Protein AF-A0A1W9LJQ9-F1 (afdb_monomer_lite)

Foldseek 3Di:
DDDPPPPPPPVVVVVVVCVVCVVVVVVVVVVVVVVPDDDDDDDDDDDDDDDPDDPDPDPPCPVVCVVVVVVVVVVVVCVCVDVVVVVVVCVVVVLVPDCVNVVVPDPPPPPDD

Sequence (113 aa):
MELIKEQEIDIRKYYRILKKRKWIIIALFFLVQTFSATPLYQAAAQIVIEKENPNVMSIQEVLAVDSTGTDYYQTQYQIITSRTVARKVIAKLNLQNSPEFCAALGPREDNFV

pLDDT: mean 70.85, std 13.35, range [41.53, 89.94]

Secondary structure (DSSP, 8-state):
----------HHHHHHHHHHSHHHHHHHHHHHHHHHSPP-----------------S-TTSTTTHHHHHHHHHHHHHHHHHSHHHHHHHHHHHTGGG-HHHHTTS--------

Radius of gyration: 32.51 Å; chains: 1; bounding box: 49×47×104 Å

Structure (mmCIF, N/CA/C/O backbone):
data_AF-A0A1W9LJQ9-F1
#
_entry.id   AF-A0A1W9LJQ9-F1
#
loop_
_atom_site.group_PDB
_atom_site.id
_atom_site.type_symbol
_atom_site.label_atom_id
_atom_site.label_alt_id
_atom_site.label_comp_id
_atom_site.label_asym_id
_atom_site.label_entity_id
_atom_site.label_seq_id
_atom_site.pdbx_PDB_ins_code
_atom_site.Cartn_x
_atom_site.Cartn_y
_atom_site.Cartn_z
_atom_site.occupancy
_atom_site.B_iso_or_equiv
_atom_site.auth_seq_id
_atom_site.auth_comp_id
_atom_site.auth_asym_id
_atom_site.auth_atom_id
_atom_site.pdbx_PDB_model_num
ATOM 1 N N . MET A 1 1 ? 15.113 -19.843 -64.023 1.00 41.53 1 MET A N 1
ATOM 2 C CA . MET A 1 1 ? 15.737 -19.867 -62.684 1.00 41.53 1 MET A CA 1
ATOM 3 C C . MET A 1 1 ? 15.995 -18.427 -62.293 1.00 41.53 1 MET A C 1
ATOM 5 O O . MET A 1 1 ? 16.978 -17.851 -62.738 1.00 41.53 1 MET A O 1
ATOM 9 N N . GLU A 1 2 ? 15.049 -17.810 -61.588 1.00 45.16 2 GLU A N 1
ATOM 10 C CA . GLU A 1 2 ? 15.244 -16.461 -61.057 1.00 45.16 2 GLU A CA 1
ATOM 11 C C . GLU A 1 2 ? 16.143 -16.557 -59.829 1.00 45.16 2 GLU A C 1
ATOM 13 O O . GLU A 1 2 ? 15.844 -17.262 -58.866 1.00 45.16 2 GLU A O 1
ATOM 18 N N . LEU A 1 3 ? 17.299 -15.911 -59.929 1.00 50.59 3 LEU A N 1
ATOM 19 C CA . LEU A 1 3 ? 18.310 -15.870 -58.890 1.00 50.59 3 LEU A CA 1
ATOM 20 C C . LEU A 1 3 ? 17.752 -15.068 -57.716 1.00 50.59 3 LEU A C 1
ATOM 22 O O . LEU A 1 3 ? 17.433 -13.886 -57.854 1.00 50.59 3 LEU A O 1
ATOM 26 N N . ILE A 1 4 ? 17.643 -15.729 -56.567 1.00 58.34 4 ILE A N 1
ATOM 27 C CA . ILE A 1 4 ? 17.396 -15.099 -55.275 1.00 58.34 4 ILE A CA 1
ATOM 28 C C . ILE A 1 4 ? 18.517 -14.073 -55.096 1.00 58.34 4 ILE A C 1
ATOM 30 O O . ILE A 1 4 ? 19.660 -14.437 -54.830 1.00 58.34 4 ILE A O 1
ATOM 34 N N . LYS A 1 5 ? 18.215 -12.789 -55.324 1.00 51.66 5 LYS A N 1
ATOM 35 C CA . LYS A 1 5 ? 19.104 -11.692 -54.941 1.00 51.66 5 LYS A CA 1
ATOM 36 C C . LYS A 1 5 ? 19.290 -11.825 -53.442 1.00 51.66 5 LYS A C 1
ATOM 38 O O . LYS A 1 5 ? 18.359 -11.537 -52.690 1.00 51.66 5 LYS A O 1
ATOM 43 N N . GLU A 1 6 ? 20.466 -12.274 -53.027 1.00 58.59 6 GLU A N 1
ATOM 44 C CA . GLU A 1 6 ? 20.894 -12.149 -51.646 1.00 58.59 6 GLU A CA 1
ATOM 45 C C . GLU A 1 6 ? 20.766 -10.667 -51.293 1.00 58.59 6 GLU A C 1
ATOM 47 O O . GLU A 1 6 ? 21.487 -9.809 -51.805 1.00 58.59 6 GLU A O 1
ATOM 52 N N . GLN A 1 7 ? 19.742 -10.337 -50.504 1.00 60.91 7 GLN A N 1
ATOM 53 C CA . GLN A 1 7 ? 19.678 -9.050 -49.843 1.00 60.91 7 GLN A CA 1
ATOM 54 C C . GLN A 1 7 ? 20.863 -9.042 -48.890 1.00 60.91 7 GLN A C 1
ATOM 56 O O . GLN A 1 7 ? 20.764 -9.560 -47.780 1.00 60.91 7 GLN A O 1
ATOM 61 N N . GLU A 1 8 ? 21.994 -8.497 -49.333 1.00 59.56 8 GLU A N 1
ATOM 62 C CA . GLU A 1 8 ? 23.080 -8.145 -48.434 1.00 59.56 8 GLU A CA 1
ATOM 63 C C . GLU A 1 8 ? 22.480 -7.227 -47.367 1.00 59.56 8 GLU A C 1
ATOM 65 O O . GLU A 1 8 ? 22.116 -6.074 -47.622 1.00 59.56 8 GLU A O 1
ATOM 70 N N . ILE A 1 9 ? 22.272 -7.787 -46.176 1.00 62.69 9 ILE A N 1
ATOM 71 C CA . ILE A 1 9 ? 21.738 -7.070 -45.028 1.00 62.69 9 ILE A CA 1
ATOM 72 C C . ILE A 1 9 ? 22.817 -6.065 -44.632 1.00 62.69 9 ILE A C 1
ATOM 74 O O . ILE A 1 9 ? 23.739 -6.370 -43.878 1.00 62.69 9 ILE A O 1
ATOM 78 N N . ASP A 1 10 ? 22.720 -4.857 -45.181 1.00 70.25 10 ASP A N 1
ATOM 79 C CA . ASP A 1 10 ? 23.676 -3.779 -44.959 1.00 70.25 10 ASP A CA 1
ATOM 80 C C . ASP A 1 10 ? 23.490 -3.203 -43.543 1.00 70.25 10 ASP A C 1
ATOM 82 O O . ASP A 1 10 ? 22.897 -2.142 -43.317 1.00 70.25 10 ASP A O 1
ATOM 86 N N . ILE A 1 11 ? 23.983 -3.948 -42.549 1.00 74.06 11 ILE A N 1
ATOM 87 C CA . ILE A 1 11 ? 23.997 -3.636 -41.110 1.00 74.06 11 ILE A CA 1
ATOM 88 C C . ILE A 1 11 ? 24.491 -2.214 -40.817 1.00 74.06 11 ILE A C 1
ATOM 90 O O . ILE A 1 11 ? 24.054 -1.574 -39.856 1.00 74.06 11 ILE A O 1
ATOM 94 N N . ARG A 1 12 ? 25.352 -1.664 -41.680 1.00 74.44 12 ARG A N 1
ATOM 95 C CA . ARG A 1 12 ? 25.885 -0.303 -41.567 1.00 74.44 12 ARG A CA 1
ATOM 96 C C . ARG A 1 12 ? 24.819 0.754 -41.846 1.00 74.44 12 ARG A C 1
ATOM 98 O O . ARG A 1 12 ? 24.777 1.792 -41.177 1.00 74.44 12 ARG A O 1
ATOM 105 N N . LYS A 1 13 ? 23.932 0.482 -42.803 1.00 71.31 13 LYS A N 1
ATOM 106 C CA . LYS A 1 13 ? 22.798 1.338 -43.168 1.00 71.31 13 LYS A CA 1
ATOM 107 C C . LYS A 1 13 ? 21.756 1.356 -42.050 1.00 71.31 13 LYS A 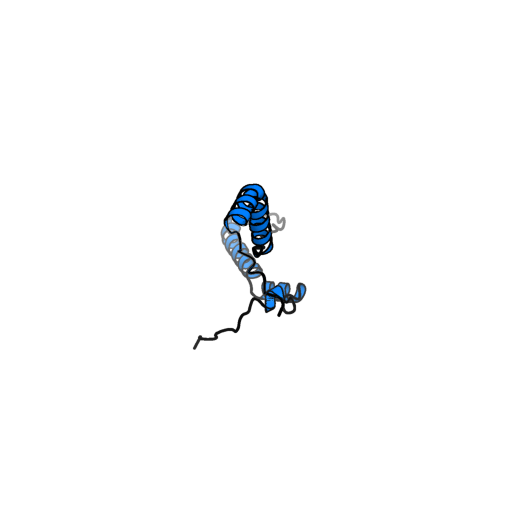C 1
ATOM 109 O O . LYS A 1 13 ? 21.329 2.436 -41.634 1.00 71.31 13 LYS A O 1
ATOM 114 N N . TYR A 1 14 ? 21.455 0.192 -41.473 1.00 73.00 14 TYR A N 1
ATOM 115 C CA . TYR A 1 14 ? 20.585 0.072 -40.299 1.00 73.00 14 TYR A CA 1
ATOM 116 C C . TYR A 1 14 ? 21.169 0.771 -39.065 1.00 73.00 14 TYR A C 1
ATOM 118 O O . TYR A 1 14 ? 20.458 1.529 -38.406 1.00 73.00 14 TYR A O 1
ATOM 126 N N . TYR A 1 15 ? 22.473 0.638 -38.798 1.00 77.25 15 TYR A N 1
ATOM 127 C CA . TYR A 1 15 ? 23.136 1.328 -37.685 1.00 77.25 15 TYR A CA 1
ATOM 128 C C . TYR A 1 15 ? 23.056 2.860 -37.799 1.00 77.25 15 TYR A C 1
ATOM 130 O O . TYR A 1 15 ? 22.840 3.560 -36.806 1.00 77.25 15 TYR A O 1
ATOM 138 N N . ARG A 1 16 ? 23.170 3.407 -39.017 1.00 75.50 16 ARG A N 1
ATOM 139 C CA . ARG A 1 16 ? 23.043 4.854 -39.266 1.00 75.50 16 ARG A CA 1
ATOM 140 C C . ARG A 1 16 ? 21.622 5.359 -38.997 1.00 75.50 16 ARG A C 1
ATOM 142 O O . ARG A 1 16 ? 21.460 6.423 -38.398 1.00 75.50 16 ARG A O 1
ATOM 149 N N . ILE A 1 17 ? 20.609 4.585 -39.391 1.00 73.88 17 ILE A N 1
ATOM 150 C CA . ILE A 1 17 ? 19.191 4.874 -39.122 1.00 73.88 17 ILE A CA 1
ATOM 151 C C . ILE A 1 17 ? 18.912 4.805 -37.616 1.00 73.88 17 ILE A C 1
ATOM 153 O O . ILE A 1 17 ? 18.309 5.728 -37.062 1.00 73.88 17 ILE A O 1
ATOM 157 N N . LEU A 1 18 ? 19.429 3.772 -36.944 1.00 74.88 18 LEU A N 1
ATOM 158 C CA . LEU A 1 18 ? 19.307 3.592 -35.500 1.00 74.88 18 LEU A CA 1
ATOM 159 C C . LEU A 1 18 ? 19.930 4.774 -34.750 1.00 74.88 18 LEU A C 1
ATOM 161 O O . LEU A 1 18 ? 19.298 5.335 -33.862 1.00 74.88 18 LEU A O 1
ATOM 165 N N . LYS A 1 19 ? 21.128 5.225 -35.162 1.00 77.31 19 LYS A N 1
ATOM 166 C CA . LYS A 1 19 ? 21.828 6.369 -34.553 1.00 77.31 19 LYS A CA 1
ATOM 167 C C . LYS A 1 19 ? 21.066 7.688 -34.716 1.00 77.31 19 LYS A C 1
ATOM 169 O O . LYS A 1 19 ? 21.084 8.505 -33.800 1.00 77.31 19 LYS A O 1
ATOM 174 N N . LYS A 1 20 ? 20.372 7.877 -35.842 1.00 77.75 20 LYS A N 1
ATOM 175 C CA . LYS A 1 20 ? 19.565 9.076 -36.120 1.00 77.75 20 LYS A CA 1
ATOM 176 C C . LYS A 1 20 ? 18.241 9.094 -35.340 1.00 77.75 20 LYS A C 1
ATOM 178 O O . LYS A 1 20 ? 17.738 10.169 -35.039 1.00 77.75 20 LYS A O 1
ATOM 183 N N . ARG A 1 21 ? 17.688 7.920 -34.997 1.00 81.75 21 ARG A N 1
ATOM 184 C CA . ARG A 1 21 ? 16.398 7.753 -34.293 1.00 81.75 21 ARG A CA 1
ATOM 185 C C . ARG A 1 21 ? 16.522 7.226 -32.854 1.00 81.75 21 ARG A C 1
ATOM 187 O O . ARG A 1 21 ? 15.523 6.795 -32.288 1.00 81.75 21 ARG A O 1
ATOM 194 N N . LYS A 1 22 ? 17.710 7.297 -32.235 1.00 81.56 22 LYS A N 1
ATOM 195 C CA . LYS A 1 22 ? 17.953 6.820 -30.855 1.00 81.56 22 LYS A CA 1
ATOM 196 C C . LYS A 1 22 ? 16.928 7.350 -29.853 1.00 81.56 22 LYS A C 1
ATOM 198 O O . LYS A 1 22 ? 16.419 6.577 -29.056 1.00 81.56 22 LYS A O 1
ATOM 203 N N . TRP A 1 23 ? 16.575 8.630 -29.952 1.00 84.81 23 TRP A N 1
ATOM 204 C CA . TRP A 1 23 ? 15.576 9.258 -29.085 1.00 84.81 23 TRP A CA 1
ATOM 205 C C . TRP A 1 23 ? 14.178 8.641 -29.218 1.00 84.81 23 TRP A C 1
ATOM 207 O O . TRP A 1 23 ? 13.501 8.471 -28.214 1.00 84.81 23 TRP A O 1
ATOM 217 N N . ILE A 1 24 ? 13.774 8.235 -30.427 1.00 85.12 24 ILE A N 1
ATOM 218 C CA . ILE A 1 24 ? 12.476 7.581 -30.667 1.00 85.12 24 ILE A CA 1
ATOM 219 C C . ILE A 1 24 ? 12.469 6.173 -30.064 1.00 85.12 24 ILE A C 1
ATOM 221 O O . ILE A 1 24 ? 11.488 5.773 -29.451 1.00 85.12 24 ILE A O 1
ATOM 225 N N . ILE A 1 25 ? 13.569 5.430 -30.205 1.00 85.12 25 ILE A N 1
ATOM 226 C CA . ILE A 1 25 ? 13.696 4.067 -29.663 1.00 85.12 25 ILE A CA 1
ATOM 227 C C . ILE A 1 25 ? 13.691 4.099 -28.133 1.00 85.12 25 ILE A C 1
ATOM 229 O O . ILE A 1 25 ? 13.023 3.286 -27.504 1.00 85.12 25 ILE A O 1
ATOM 233 N N . ILE A 1 26 ? 14.395 5.066 -27.542 1.00 85.88 26 ILE A N 1
ATOM 234 C CA . ILE A 1 26 ? 14.411 5.287 -26.094 1.00 85.88 26 ILE A CA 1
ATOM 235 C C . ILE A 1 26 ? 13.010 5.665 -25.597 1.00 85.88 26 ILE A C 1
ATOM 237 O O . ILE A 1 26 ? 12.525 5.065 -24.644 1.00 85.88 26 ILE A O 1
ATOM 241 N N . ALA A 1 27 ? 12.331 6.603 -26.267 1.00 86.62 27 ALA A N 1
ATOM 242 C CA . ALA A 1 27 ? 10.971 7.000 -25.909 1.00 86.62 27 ALA A CA 1
ATOM 243 C C . ALA A 1 27 ? 9.985 5.825 -25.986 1.00 86.62 27 ALA A C 1
ATOM 245 O O . ALA A 1 27 ? 9.199 5.626 -25.064 1.00 86.62 27 ALA A O 1
ATOM 246 N N . LEU A 1 28 ? 10.063 5.011 -27.044 1.00 86.62 28 LEU A N 1
ATOM 247 C CA . LEU A 1 28 ? 9.240 3.811 -27.195 1.00 86.62 28 LEU A CA 1
ATOM 248 C C . LEU A 1 28 ? 9.518 2.795 -26.078 1.00 86.62 28 LEU A C 1
ATOM 250 O O . LEU A 1 28 ? 8.584 2.233 -25.517 1.00 86.62 28 LEU A O 1
ATOM 254 N N . PHE A 1 29 ? 10.789 2.577 -25.737 1.00 86.50 29 PHE A N 1
ATOM 255 C CA . PHE A 1 29 ? 11.177 1.654 -24.673 1.00 86.50 29 PHE A CA 1
ATOM 256 C C . PHE A 1 29 ? 10.599 2.077 -23.317 1.00 86.50 29 PHE A C 1
ATOM 258 O O . PHE A 1 29 ? 9.987 1.262 -22.633 1.00 86.50 29 PHE A O 1
ATOM 265 N N . PHE A 1 30 ? 10.724 3.358 -22.957 1.00 84.81 30 PHE A N 1
ATOM 266 C CA . PHE A 1 30 ? 10.133 3.881 -21.724 1.00 84.81 30 PHE A CA 1
ATOM 267 C C . PHE A 1 30 ? 8.604 3.840 -21.739 1.00 84.81 30 PHE A C 1
ATOM 269 O O . PHE A 1 30 ? 8.002 3.540 -20.714 1.00 84.81 30 PHE A O 1
ATOM 276 N N . LEU A 1 31 ? 7.975 4.087 -22.891 1.00 84.81 31 LEU A N 1
ATOM 277 C CA . LEU A 1 31 ? 6.525 3.992 -23.033 1.00 84.81 31 LEU A CA 1
ATOM 278 C C . LEU A 1 31 ? 6.042 2.572 -22.707 1.00 84.81 31 LEU A C 1
ATOM 280 O O . LEU A 1 31 ? 5.177 2.400 -21.856 1.00 84.81 31 LEU A O 1
ATOM 284 N N . VAL A 1 32 ? 6.651 1.555 -23.324 1.00 82.62 32 VAL A N 1
ATOM 285 C CA . VAL A 1 32 ? 6.306 0.144 -23.083 1.00 82.62 32 VAL A CA 1
ATOM 286 C C . VAL A 1 32 ? 6.562 -0.254 -21.628 1.00 82.62 32 VAL A C 1
ATOM 288 O O . VAL A 1 32 ? 5.730 -0.933 -21.033 1.00 82.62 32 VAL A O 1
ATOM 291 N N . GLN A 1 33 ? 7.665 0.204 -21.031 1.00 81.56 33 GLN A N 1
ATOM 292 C CA . GLN A 1 33 ? 7.970 -0.059 -19.620 1.00 81.56 33 GLN A CA 1
ATOM 293 C C . GLN A 1 33 ? 6.924 0.539 -18.675 1.00 81.56 33 GLN A C 1
ATOM 295 O O . GLN A 1 33 ? 6.440 -0.151 -17.783 1.00 81.56 33 GLN A O 1
ATOM 300 N N . THR A 1 34 ? 6.519 1.791 -18.902 1.00 77.25 34 THR A N 1
ATOM 301 C CA . THR A 1 34 ? 5.465 2.449 -18.117 1.00 77.25 34 THR A CA 1
ATOM 302 C C . THR A 1 34 ? 4.136 1.703 -18.208 1.00 77.25 34 THR A C 1
ATOM 304 O O . THR A 1 34 ? 3.466 1.547 -17.193 1.00 77.25 34 THR A O 1
ATOM 307 N N . PHE A 1 35 ? 3.757 1.209 -19.392 1.00 72.94 35 PHE A N 1
ATOM 308 C CA . PHE A 1 35 ? 2.521 0.433 -19.554 1.00 72.94 35 PHE A CA 1
ATOM 309 C C . PHE A 1 35 ? 2.605 -0.984 -18.974 1.00 72.94 35 PHE A C 1
ATOM 311 O O . PHE A 1 35 ? 1.573 -1.559 -18.642 1.00 72.94 35 PHE A O 1
ATOM 318 N N . SER A 1 36 ? 3.808 -1.552 -18.850 1.00 73.00 36 SER A N 1
ATOM 319 C CA . SER A 1 36 ? 4.008 -2.893 -18.293 1.00 73.00 36 SER A CA 1
ATOM 320 C C . SER A 1 36 ? 4.208 -2.903 -16.775 1.00 73.00 36 SER A C 1
ATOM 322 O O . SER A 1 36 ? 4.180 -3.977 -16.172 1.00 73.00 36 SER A O 1
ATOM 324 N N . ALA A 1 37 ? 4.431 -1.747 -16.147 1.00 73.25 37 ALA A N 1
ATOM 325 C CA . ALA A 1 37 ? 4.567 -1.647 -14.703 1.00 73.25 37 ALA A CA 1
ATOM 326 C C . ALA A 1 37 ? 3.196 -1.822 -14.034 1.00 73.25 37 ALA A C 1
ATOM 328 O O . ALA A 1 37 ? 2.285 -1.026 -14.248 1.00 73.25 37 ALA A O 1
ATOM 329 N N . THR A 1 38 ? 3.046 -2.854 -13.202 1.00 75.62 38 THR A N 1
ATOM 330 C CA . THR A 1 38 ? 1.837 -3.053 -12.395 1.00 75.62 38 THR A CA 1
ATOM 331 C C . THR A 1 38 ? 1.712 -1.918 -11.371 1.00 75.62 38 THR A C 1
ATOM 333 O O . THR A 1 38 ? 2.588 -1.805 -10.505 1.00 75.62 38 THR A O 1
ATOM 336 N N . PRO A 1 39 ? 0.671 -1.069 -11.435 1.00 72.00 39 PRO A N 1
ATOM 337 C CA . PRO A 1 39 ? 0.493 0.002 -10.462 1.00 72.00 39 PRO A CA 1
ATOM 338 C C . PRO A 1 39 ? 0.204 -0.588 -9.076 1.00 72.00 39 PRO A C 1
ATOM 340 O O . PRO A 1 39 ? -0.673 -1.435 -8.918 1.00 72.00 39 PRO A O 1
ATOM 343 N N . LEU A 1 40 ? 0.944 -0.137 -8.062 1.00 76.75 40 LEU A N 1
ATOM 344 C CA . LEU A 1 40 ? 0.692 -0.507 -6.672 1.00 76.75 40 LEU A CA 1
ATOM 345 C C . LEU A 1 40 ? -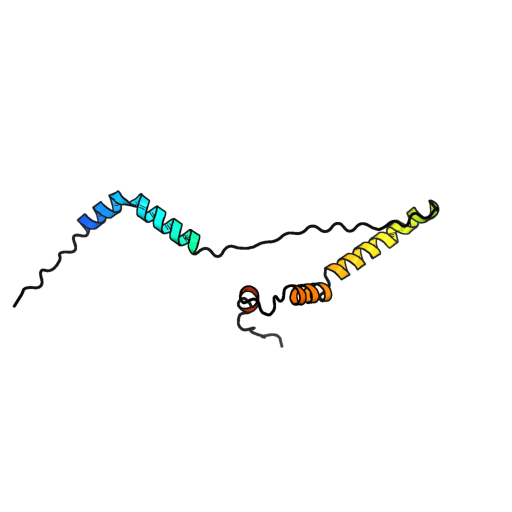0.338 0.463 -6.081 1.00 76.75 40 LEU A C 1
ATOM 347 O O . LEU A 1 40 ? -0.046 1.641 -5.879 1.00 76.75 40 LEU A O 1
ATOM 351 N N . TYR A 1 41 ? -1.551 -0.026 -5.826 1.00 79.44 41 TYR A N 1
ATOM 352 C CA . TYR A 1 41 ? -2.628 0.766 -5.232 1.00 79.44 41 TYR A CA 1
ATOM 353 C C . TYR A 1 41 ? -2.582 0.663 -3.703 1.00 79.44 41 TYR A C 1
ATOM 355 O O . TYR A 1 41 ? -2.841 -0.399 -3.140 1.00 79.44 41 TYR A O 1
ATOM 363 N N . GLN A 1 42 ? -2.268 1.769 -3.021 1.00 80.12 42 GLN A N 1
ATOM 364 C CA . GLN A 1 42 ? -2.266 1.854 -1.558 1.00 80.12 42 GLN A CA 1
ATOM 365 C C . GLN A 1 42 ? -3.309 2.868 -1.079 1.00 80.12 42 GLN A C 1
ATOM 367 O O . GLN A 1 42 ? -3.332 4.010 -1.533 1.00 80.12 42 GLN A O 1
ATOM 372 N N . ALA A 1 43 ? -4.150 2.456 -0.129 1.00 85.69 43 ALA A N 1
ATOM 373 C CA . ALA A 1 43 ? -5.097 3.327 0.561 1.00 85.69 43 ALA A CA 1
ATOM 374 C C . ALA A 1 43 ? -4.682 3.486 2.031 1.00 85.69 43 ALA A C 1
ATOM 376 O O . ALA A 1 43 ? -4.283 2.515 2.673 1.00 85.69 43 ALA A O 1
ATOM 377 N N . ALA A 1 44 ? -4.788 4.704 2.565 1.00 87.38 44 ALA A N 1
ATOM 378 C CA . ALA A 1 44 ? -4.539 5.010 3.971 1.00 87.38 44 ALA A CA 1
ATOM 379 C C . ALA A 1 44 ? -5.765 5.709 4.568 1.00 87.38 44 ALA A C 1
ATOM 381 O O . ALA A 1 44 ? -6.375 6.559 3.922 1.00 87.38 44 ALA A O 1
ATOM 382 N N . ALA A 1 45 ? -6.120 5.349 5.799 1.00 86.06 45 ALA A N 1
ATOM 383 C CA . ALA A 1 45 ? -7.203 5.972 6.550 1.00 86.06 45 ALA A CA 1
ATOM 384 C C . ALA A 1 45 ? -6.747 6.209 7.992 1.00 86.06 45 ALA A C 1
ATOM 386 O O . ALA A 1 45 ? -6.063 5.367 8.573 1.00 86.06 45 ALA A O 1
ATOM 387 N N . GLN A 1 46 ? -7.136 7.348 8.562 1.00 87.25 46 GLN A N 1
ATOM 388 C CA . GLN A 1 46 ? -6.882 7.696 9.957 1.00 87.25 46 GLN A CA 1
ATOM 389 C C . GLN A 1 46 ? -8.209 7.704 10.713 1.00 87.25 46 GLN A C 1
ATOM 391 O O . GLN A 1 46 ? -9.183 8.293 10.247 1.00 87.25 46 GLN A O 1
ATOM 396 N N . ILE A 1 47 ? -8.249 7.041 11.868 1.00 84.00 47 ILE A N 1
ATOM 397 C CA . ILE A 1 47 ? -9.440 6.951 12.716 1.00 84.00 47 ILE A CA 1
ATOM 398 C C . ILE A 1 47 ? -9.146 7.680 14.023 1.00 84.00 47 ILE A C 1
ATOM 400 O O . ILE A 1 47 ? -8.166 7.366 14.697 1.00 84.00 47 ILE A O 1
ATOM 404 N N . VAL A 1 48 ? -9.999 8.641 14.370 1.00 80.75 48 VAL A N 1
ATOM 405 C CA . VAL A 1 48 ? -9.985 9.312 15.673 1.00 80.75 48 VAL A CA 1
ATOM 406 C C . VAL A 1 48 ? -11.060 8.662 16.537 1.00 80.75 48 VAL A C 1
ATOM 408 O O . VAL A 1 48 ? -12.210 8.555 16.115 1.00 80.75 48 VAL A O 1
ATOM 411 N N . ILE A 1 49 ? -10.675 8.179 17.718 1.00 75.00 49 ILE A N 1
ATOM 412 C CA . ILE A 1 49 ? -11.600 7.597 18.694 1.00 75.00 49 ILE A CA 1
ATOM 413 C C . ILE A 1 49 ? -11.854 8.670 19.746 1.00 75.00 49 ILE A C 1
ATOM 415 O O . ILE A 1 49 ? -10.976 8.958 20.556 1.00 75.00 49 ILE A O 1
ATOM 419 N N . GLU A 1 50 ? -13.038 9.271 19.717 1.00 70.56 50 GLU A N 1
ATOM 420 C CA . GLU A 1 50 ? -13.476 10.226 20.734 1.00 70.56 50 GLU A CA 1
ATOM 421 C C . GLU A 1 50 ? -14.361 9.512 21.753 1.00 70.56 50 GLU A C 1
ATOM 423 O O . GLU A 1 50 ? -15.251 8.736 21.401 1.00 70.56 50 GLU A O 1
ATOM 428 N N . LYS A 1 51 ? -14.111 9.764 23.038 1.00 65.69 51 LYS A N 1
ATOM 429 C CA . LYS A 1 51 ? -15.012 9.331 24.100 1.00 65.69 51 LYS A CA 1
ATOM 430 C C . LYS A 1 51 ? -16.179 10.311 24.138 1.00 65.69 51 LYS A C 1
ATOM 432 O O . LYS A 1 51 ? -15.976 11.484 24.449 1.00 65.69 51 LYS A O 1
ATOM 437 N N . GLU A 1 52 ? -17.393 9.842 23.858 1.00 58.56 52 GLU A N 1
ATOM 438 C CA . GLU A 1 52 ? -18.585 10.626 24.176 1.00 58.56 52 GLU A CA 1
ATOM 439 C C . GLU A 1 52 ? -18.612 10.816 25.696 1.00 58.56 52 GLU A C 1
ATOM 441 O O . GLU A 1 52 ? -18.796 9.858 26.445 1.00 58.56 52 GLU A O 1
ATOM 446 N N . ASN A 1 53 ? -18.333 12.034 26.164 1.00 55.41 53 ASN A N 1
ATOM 447 C CA . ASN A 1 53 ? -18.494 12.391 27.567 1.00 55.41 53 ASN A CA 1
ATOM 448 C C . ASN A 1 53 ? -19.974 12.714 27.785 1.00 55.41 53 ASN A C 1
ATOM 450 O O . ASN A 1 53 ? -20.417 13.788 27.362 1.00 55.41 53 ASN A O 1
ATOM 454 N N . PRO A 1 54 ? -20.761 11.827 28.423 1.00 50.47 54 PRO A N 1
ATOM 455 C CA . PRO A 1 54 ? -22.084 12.214 28.863 1.00 50.47 54 PRO A CA 1
ATOM 456 C C . PRO A 1 54 ? -21.895 13.353 29.863 1.00 50.47 54 PRO A C 1
ATOM 458 O O . PRO A 1 54 ? -21.191 13.220 30.862 1.00 50.47 54 PRO A O 1
ATOM 461 N N . ASN A 1 55 ? -22.467 14.506 29.544 1.00 47.69 55 ASN A N 1
ATOM 462 C CA . ASN A 1 55 ? -22.475 15.687 30.388 1.00 47.69 55 ASN A CA 1
ATOM 463 C C . ASN A 1 55 ? -23.227 15.356 31.689 1.00 47.69 55 ASN A C 1
ATOM 465 O O . ASN A 1 55 ? -24.448 15.491 31.749 1.00 47.69 55 ASN A O 1
ATOM 469 N N . VAL A 1 56 ? -22.520 14.849 32.702 1.00 49.38 56 VAL A N 1
ATOM 470 C CA . VAL A 1 56 ? -23.077 14.585 34.029 1.00 49.38 56 VAL A CA 1
ATOM 471 C C . VAL A 1 56 ? -22.286 15.338 35.086 1.00 49.38 56 VAL A C 1
ATOM 473 O O . VAL A 1 56 ? -21.060 15.320 35.161 1.00 49.38 56 VAL A O 1
ATOM 476 N N . MET A 1 57 ? -23.049 16.076 35.874 1.00 52.72 57 MET A N 1
ATOM 477 C CA . MET A 1 57 ? -22.631 17.000 36.909 1.00 52.72 57 MET A CA 1
ATOM 478 C C . MET A 1 57 ? -21.946 16.250 38.063 1.00 52.72 57 MET A C 1
ATOM 480 O O . MET A 1 57 ? -22.609 15.877 39.020 1.00 52.72 57 MET A O 1
ATOM 484 N N . SER A 1 58 ? -20.638 16.005 37.995 1.00 52.25 58 SER A N 1
ATOM 485 C CA . SER A 1 58 ? -19.823 15.635 39.163 1.00 52.25 58 SER A CA 1
ATOM 486 C C . SER A 1 58 ? -18.339 15.688 38.806 1.00 52.25 58 SER A C 1
ATOM 488 O O . SER A 1 58 ? -17.783 14.795 38.172 1.00 52.25 58 SER A O 1
ATOM 490 N N . ILE A 1 59 ? -17.667 16.756 39.231 1.00 54.62 59 ILE A N 1
ATOM 491 C CA . ILE A 1 59 ? -16.225 16.968 39.027 1.00 54.62 59 ILE A CA 1
ATOM 492 C C . ILE A 1 59 ? -15.392 15.942 39.837 1.00 54.62 59 ILE A C 1
ATOM 494 O O . ILE A 1 59 ? -14.197 15.782 39.602 1.00 54.62 59 ILE A O 1
ATOM 498 N N . GLN A 1 60 ? -16.018 15.186 40.748 1.00 51.47 60 GLN A N 1
ATOM 499 C CA . GLN A 1 60 ? -15.360 14.158 41.560 1.00 51.47 60 GLN A CA 1
ATOM 500 C C . GLN A 1 60 ? -15.031 12.862 40.795 1.00 51.47 60 GLN A C 1
ATOM 502 O O . GLN A 1 60 ? -14.190 12.098 41.259 1.00 51.47 60 GLN A O 1
ATOM 507 N N . GLU A 1 61 ? -15.636 12.610 39.629 1.00 53.62 61 GLU A N 1
ATOM 508 C CA . GLU A 1 61 ? -15.484 11.328 38.916 1.00 53.62 61 GLU A CA 1
ATOM 509 C C . GLU A 1 61 ? -14.401 11.353 37.818 1.00 53.62 61 GLU A C 1
ATOM 511 O O . GLU A 1 61 ? -13.957 10.311 37.343 1.00 53.62 61 GLU A O 1
ATOM 516 N N . VAL A 1 62 ? -13.889 12.537 37.464 1.00 53.41 62 VAL A N 1
ATOM 517 C CA . VAL A 1 62 ? -12.914 12.720 36.370 1.00 53.41 62 VAL A CA 1
ATOM 518 C C . VAL A 1 62 ? -11.546 12.084 36.680 1.00 53.41 62 VAL A C 1
ATOM 520 O O . VAL A 1 62 ? -10.879 11.611 35.768 1.00 53.41 62 VAL A O 1
ATOM 523 N N . LEU A 1 63 ? -11.152 11.978 37.956 1.00 51.12 63 LEU A N 1
ATOM 524 C CA . LEU A 1 63 ? -9.882 11.356 38.381 1.00 51.12 63 LEU A CA 1
ATOM 525 C C . LEU A 1 63 ? -9.926 9.815 38.435 1.00 51.12 63 LEU A C 1
ATOM 527 O O . LEU A 1 63 ? -8.882 9.174 38.362 1.00 51.12 63 LEU A O 1
ATOM 531 N N . ALA A 1 64 ? -11.114 9.208 38.543 1.00 50.56 64 ALA A N 1
ATOM 532 C CA . ALA A 1 64 ? -11.290 7.749 38.478 1.00 50.56 64 ALA A CA 1
ATOM 533 C C . ALA A 1 64 ? -11.460 7.238 37.031 1.00 50.56 64 ALA A C 1
ATOM 535 O O . ALA A 1 64 ? -11.341 6.043 36.767 1.00 50.56 64 ALA A O 1
ATOM 536 N N . VAL A 1 65 ? -11.718 8.154 36.093 1.00 54.09 65 VAL A N 1
ATOM 537 C CA . VAL A 1 65 ? -11.950 7.880 34.670 1.00 54.09 65 VAL A CA 1
ATOM 538 C C . VAL A 1 65 ? -10.657 7.632 33.882 1.00 54.09 65 VAL A C 1
ATOM 540 O O . VAL A 1 65 ? -10.714 6.989 32.832 1.00 54.09 65 VAL A O 1
ATOM 543 N N . ASP A 1 66 ? -9.492 8.059 34.373 1.00 53.12 66 ASP A N 1
ATOM 544 C CA . ASP A 1 66 ? -8.220 7.869 33.657 1.00 53.12 66 ASP A CA 1
ATOM 545 C C . ASP A 1 66 ? -7.818 6.388 33.525 1.00 53.12 66 ASP A C 1
ATOM 547 O O . ASP A 1 66 ? -7.258 5.997 32.502 1.00 53.12 66 ASP A O 1
ATOM 551 N N . SER A 1 67 ? -8.175 5.533 34.493 1.00 52.50 67 SER A N 1
ATOM 552 C CA . SER A 1 67 ? -7.939 4.082 34.408 1.00 52.50 67 SER A CA 1
ATOM 553 C C . SER A 1 67 ? -9.013 3.331 33.612 1.00 52.50 67 SER A C 1
ATOM 555 O O . SER A 1 67 ? -8.732 2.286 33.040 1.00 52.50 67 SER A O 1
ATOM 557 N N . THR A 1 68 ? -10.239 3.856 33.518 1.00 55.94 68 THR A N 1
ATOM 558 C CA . THR A 1 68 ? -11.307 3.267 32.681 1.00 55.94 68 THR A CA 1
ATOM 559 C C . THR A 1 68 ? -11.217 3.719 31.221 1.00 55.94 68 THR A C 1
ATOM 561 O O . THR A 1 68 ? -11.713 3.045 30.317 1.00 55.94 68 THR A O 1
ATOM 564 N N . GLY A 1 69 ? -10.596 4.874 30.965 1.00 58.72 69 GLY A N 1
ATOM 565 C CA . GLY A 1 69 ? -10.372 5.408 29.624 1.00 58.72 69 GLY A CA 1
ATOM 566 C C . GLY A 1 69 ? -9.448 4.521 28.794 1.00 58.72 69 GLY A C 1
ATOM 567 O O . GLY A 1 69 ? -9.743 4.271 27.626 1.00 58.72 69 GLY A O 1
ATOM 568 N N . THR A 1 70 ? -8.382 3.986 29.396 1.00 60.34 70 THR A N 1
ATOM 569 C 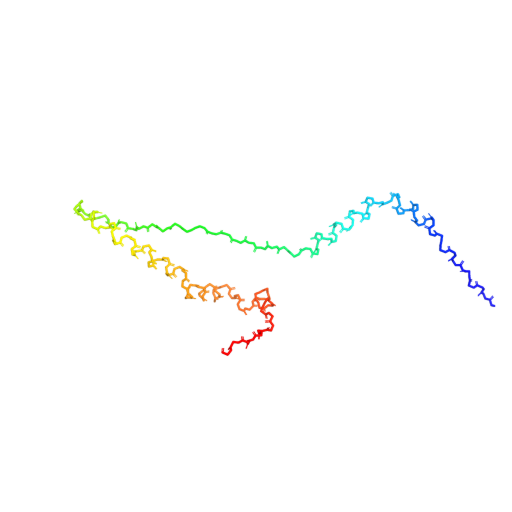CA . THR A 1 70 ? -7.441 3.071 28.727 1.00 60.34 70 THR A CA 1
ATOM 570 C C . THR A 1 70 ? -8.134 1.800 28.234 1.00 60.34 70 THR A C 1
ATOM 572 O O . THR A 1 70 ? -7.951 1.413 27.078 1.00 60.34 70 THR A O 1
ATOM 575 N N . ASP A 1 71 ? -9.008 1.215 29.056 1.00 63.38 71 ASP A N 1
ATOM 576 C CA . ASP A 1 71 ? -9.757 -0.003 28.719 1.0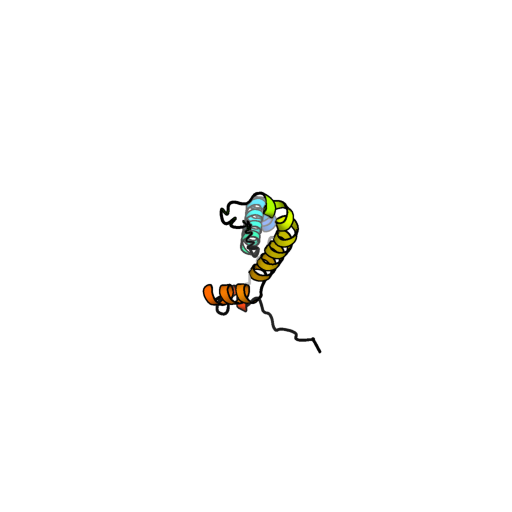0 63.38 71 ASP A CA 1
ATOM 577 C C . ASP A 1 71 ? -10.817 0.255 27.631 1.00 63.38 71 ASP A C 1
ATOM 579 O O . ASP A 1 71 ? -11.055 -0.592 26.759 1.00 63.38 71 ASP A O 1
ATOM 583 N N . TYR A 1 72 ? -11.420 1.452 27.621 1.00 65.25 72 TYR A N 1
ATOM 584 C CA . TYR A 1 72 ? -12.341 1.883 26.564 1.00 65.25 72 TYR A CA 1
ATOM 585 C C . TYR A 1 72 ? -11.640 1.950 25.201 1.00 65.25 72 TYR A C 1
ATOM 587 O O . TYR A 1 72 ? -12.124 1.364 24.227 1.00 65.25 72 TYR A O 1
ATOM 595 N N . TYR A 1 73 ? -10.472 2.602 25.128 1.00 68.25 73 TYR A N 1
ATOM 596 C CA . TYR A 1 73 ? -9.694 2.677 23.887 1.00 68.25 73 TYR A CA 1
ATOM 597 C C . TYR A 1 73 ? -9.228 1.294 23.426 1.00 68.25 73 TYR A C 1
ATOM 599 O O . TYR A 1 73 ? -9.308 0.984 22.236 1.00 68.25 73 TYR A O 1
ATOM 607 N N . GLN A 1 74 ? -8.802 0.436 24.358 1.00 68.62 74 GLN A N 1
ATOM 608 C CA . GLN A 1 74 ? -8.367 -0.924 24.047 1.00 68.62 74 GLN A CA 1
ATOM 609 C C . GLN A 1 74 ? -9.505 -1.774 23.465 1.00 68.62 74 GLN A C 1
ATOM 611 O O . GLN A 1 74 ? -9.306 -2.480 22.475 1.00 68.62 74 GLN A O 1
ATOM 616 N N . THR A 1 75 ? -10.713 -1.665 24.020 1.00 76.12 75 THR A N 1
ATOM 617 C CA . THR A 1 75 ? -11.890 -2.393 23.524 1.00 76.12 75 THR A CA 1
ATOM 618 C C . THR A 1 75 ? -12.300 -1.907 22.132 1.00 76.12 75 THR A C 1
ATOM 620 O O . THR A 1 75 ? -12.522 -2.718 21.231 1.00 76.12 75 THR A O 1
ATOM 623 N N . GLN A 1 76 ? -12.343 -0.589 21.907 1.00 73.62 76 GLN A N 1
ATOM 624 C CA . GLN A 1 76 ? -12.696 -0.030 20.595 1.00 73.62 76 GLN A CA 1
ATOM 625 C C . GLN A 1 76 ? -11.671 -0.387 19.518 1.00 73.62 76 GLN A C 1
ATOM 627 O O . GLN A 1 76 ? -12.033 -0.729 18.389 1.00 73.62 76 GLN A O 1
ATOM 632 N N . TYR A 1 77 ? -10.390 -0.398 19.883 1.00 78.06 77 TYR A N 1
ATOM 633 C CA . TYR A 1 77 ? -9.333 -0.868 19.001 1.00 78.06 77 TYR A CA 1
ATOM 634 C C . TYR A 1 77 ? -9.537 -2.337 18.596 1.00 78.06 77 TYR A C 1
ATOM 636 O O . TYR A 1 77 ? -9.418 -2.682 17.416 1.00 78.06 77 TYR A O 1
ATOM 644 N N . GLN A 1 78 ? -9.906 -3.200 19.550 1.00 74.69 78 GLN A N 1
ATOM 645 C CA . GLN A 1 78 ? -10.200 -4.610 19.280 1.00 74.69 78 GLN A CA 1
ATOM 646 C C . GLN A 1 78 ? -11.427 -4.790 18.379 1.00 74.69 78 GLN A C 1
ATOM 648 O O . GLN A 1 78 ? -11.409 -5.655 17.503 1.00 74.69 78 GLN A O 1
ATOM 653 N N . ILE A 1 79 ? -12.468 -3.965 18.533 1.00 80.81 79 ILE A N 1
ATOM 654 C CA . ILE A 1 79 ? -13.658 -4.002 17.671 1.00 80.81 79 ILE A CA 1
ATOM 655 C C . ILE A 1 79 ? -13.286 -3.647 16.228 1.00 80.81 79 ILE A C 1
ATOM 657 O O . ILE A 1 79 ? -13.612 -4.412 15.317 1.00 80.81 79 ILE A O 1
ATOM 661 N N . ILE A 1 80 ? -12.572 -2.536 16.016 1.00 81.75 80 ILE A N 1
ATOM 662 C CA . ILE A 1 80 ? -12.152 -2.078 14.680 1.00 81.75 80 ILE A CA 1
ATOM 663 C C . ILE A 1 80 ? -11.231 -3.108 14.010 1.00 81.75 80 ILE A C 1
ATOM 665 O O . ILE A 1 80 ? -11.385 -3.397 12.824 1.00 81.75 80 ILE A O 1
ATOM 669 N N . THR A 1 81 ? -10.325 -3.715 14.779 1.00 77.75 81 THR A N 1
ATOM 670 C CA . THR A 1 81 ? -9.361 -4.720 14.289 1.00 77.75 81 THR A CA 1
ATOM 671 C C . THR A 1 81 ? -9.981 -6.122 14.146 1.00 77.75 81 THR A C 1
ATOM 673 O O . THR A 1 81 ? -9.349 -7.050 13.638 1.00 77.75 81 THR A O 1
ATOM 676 N N . SER A 1 82 ? -11.228 -6.320 14.580 1.00 85.00 82 SER A N 1
ATOM 677 C CA . SER A 1 82 ? -11.847 -7.646 14.603 1.00 85.00 82 SER A CA 1
ATOM 678 C C . SER A 1 82 ? -12.095 -8.223 13.202 1.00 85.00 82 SER A C 1
ATOM 680 O O . SER A 1 82 ? -12.442 -7.530 12.239 1.00 85.00 82 SER A O 1
ATOM 682 N N . ARG A 1 83 ? -12.029 -9.560 13.098 1.00 84.38 83 ARG A N 1
ATOM 683 C CA . ARG A 1 83 ? -12.375 -10.299 11.866 1.00 84.38 83 ARG A CA 1
ATOM 684 C C . ARG A 1 83 ? -13.815 -10.047 11.410 1.00 84.38 83 ARG A C 1
ATOM 686 O O . ARG A 1 83 ? -14.110 -10.169 10.222 1.00 84.38 83 ARG A O 1
ATOM 693 N N . THR A 1 84 ? -14.705 -9.693 12.333 1.00 85.88 84 THR A N 1
ATOM 694 C CA . THR A 1 84 ? -16.110 -9.385 12.050 1.00 85.88 84 THR A CA 1
ATOM 695 C C . THR A 1 84 ? -16.241 -8.150 11.165 1.00 85.88 84 THR A C 1
ATOM 697 O O . THR A 1 84 ? -16.995 -8.175 10.190 1.00 85.88 84 THR A O 1
ATOM 700 N N . VAL A 1 85 ? -15.466 -7.096 11.445 1.00 85.00 85 VAL A N 1
ATOM 701 C CA . VAL A 1 85 ? -15.438 -5.881 10.617 1.00 85.00 85 VAL A CA 1
ATOM 702 C C . VAL A 1 85 ? -14.892 -6.201 9.225 1.00 85.00 85 VAL A C 1
ATOM 704 O O . VAL A 1 85 ? -15.535 -5.861 8.233 1.00 85.00 85 VAL A O 1
ATOM 707 N N . ALA A 1 86 ? -13.792 -6.956 9.131 1.00 85.56 86 ALA A N 1
ATOM 708 C CA . ALA A 1 86 ? -13.238 -7.393 7.846 1.00 85.56 86 ALA A CA 1
ATOM 709 C C . ALA A 1 86 ? -14.250 -8.205 7.014 1.00 85.56 86 ALA A C 1
ATOM 711 O O . ALA A 1 86 ? -14.457 -7.927 5.833 1.00 85.56 86 ALA A O 1
ATOM 712 N N . ARG A 1 87 ? -14.953 -9.164 7.635 1.00 86.38 87 ARG A N 1
ATOM 713 C CA . ARG A 1 87 ? -15.980 -9.976 6.961 1.00 86.38 87 ARG A CA 1
ATOM 714 C C . ARG A 1 87 ? -17.152 -9.125 6.468 1.00 86.38 87 ARG A C 1
ATOM 716 O O . ARG A 1 87 ? -17.654 -9.361 5.372 1.00 86.38 87 ARG A O 1
ATOM 723 N N . LYS A 1 88 ? -17.562 -8.117 7.245 1.00 89.19 88 LYS A N 1
ATOM 724 C CA . LYS A 1 88 ? -18.614 -7.168 6.858 1.00 89.19 88 LYS A CA 1
ATOM 725 C C . LYS A 1 88 ? -18.199 -6.327 5.650 1.00 89.19 88 LYS A C 1
ATOM 727 O O . LYS A 1 88 ? -19.019 -6.119 4.762 1.00 89.19 88 LYS A O 1
ATOM 732 N N . VAL A 1 89 ? -16.944 -5.877 5.592 1.00 88.69 89 VAL A N 1
ATOM 733 C CA . VAL A 1 89 ? -16.404 -5.126 4.445 1.00 88.69 89 VAL A CA 1
ATOM 734 C C . VAL A 1 89 ? -16.341 -6.001 3.194 1.00 88.69 89 VAL A C 1
ATOM 736 O O . VAL A 1 89 ? -16.844 -5.581 2.155 1.00 88.69 89 VAL A O 1
ATOM 739 N N . ILE A 1 90 ? -15.813 -7.227 3.304 1.00 89.00 90 ILE A N 1
ATOM 740 C CA . ILE A 1 90 ? -15.758 -8.195 2.195 1.00 89.00 90 ILE A CA 1
ATOM 741 C C . ILE A 1 90 ? -17.158 -8.435 1.628 1.00 89.00 90 ILE A C 1
ATOM 743 O O . ILE A 1 90 ? -17.365 -8.277 0.429 1.00 89.00 90 ILE A O 1
ATOM 747 N N . ALA A 1 91 ? -18.134 -8.724 2.496 1.00 88.94 91 ALA A N 1
ATOM 748 C CA . ALA A 1 91 ? -19.515 -8.948 2.081 1.00 88.94 91 ALA A CA 1
ATOM 749 C C . ALA A 1 91 ? -20.147 -7.702 1.440 1.00 88.94 91 ALA A C 1
ATOM 751 O O . ALA A 1 91 ? -20.815 -7.818 0.416 1.00 88.94 91 ALA A O 1
ATOM 752 N N . LYS A 1 92 ? -19.922 -6.510 2.013 1.00 89.94 92 LYS A N 1
ATOM 753 C CA . LYS A 1 92 ? -20.495 -5.246 1.523 1.00 89.94 92 LYS A CA 1
ATOM 754 C C . LYS A 1 92 ? -19.935 -4.833 0.160 1.00 89.94 92 LYS A C 1
ATOM 756 O O . LYS A 1 92 ? -20.684 -4.325 -0.665 1.00 89.94 92 LYS A O 1
ATOM 761 N N . LEU A 1 93 ? -18.635 -5.022 -0.059 1.00 88.38 93 LEU A N 1
ATOM 762 C CA . LEU A 1 93 ? -17.952 -4.682 -1.312 1.00 88.38 93 LEU A CA 1
ATOM 763 C C . LEU A 1 93 ? -17.914 -5.849 -2.307 1.00 88.38 93 LEU A C 1
ATOM 765 O O . LEU A 1 93 ? -17.387 -5.699 -3.403 1.00 88.38 93 LEU A O 1
ATOM 769 N N . ASN A 1 94 ? -18.475 -7.001 -1.929 1.00 86.75 94 ASN A N 1
ATOM 770 C CA . ASN A 1 94 ? -18.499 -8.221 -2.727 1.00 86.75 94 ASN A CA 1
ATOM 771 C C . ASN A 1 94 ? -17.104 -8.626 -3.250 1.00 86.75 94 ASN A C 1
ATOM 773 O O . ASN A 1 94 ? -16.945 -9.089 -4.381 1.00 86.75 94 ASN A O 1
ATOM 777 N N . LEU A 1 95 ? -16.076 -8.438 -2.411 1.00 84.31 95 LEU A N 1
ATOM 778 C CA . LEU A 1 95 ? -14.673 -8.646 -2.795 1.00 84.31 95 LEU A CA 1
ATOM 779 C C . LEU A 1 95 ? -14.378 -10.110 -3.139 1.00 84.31 95 LEU A C 1
ATOM 781 O O . LEU A 1 95 ? -13.460 -10.383 -3.901 1.00 84.31 95 LEU A O 1
ATOM 785 N N . GLN A 1 96 ? -15.189 -11.043 -2.633 1.00 80.69 96 GLN A N 1
ATOM 786 C CA . GLN A 1 96 ? -15.099 -12.472 -2.935 1.00 80.69 96 GLN A CA 1
ATOM 787 C C . GLN A 1 96 ? -15.416 -12.841 -4.390 1.00 80.69 96 GLN A C 1
ATOM 789 O O . GLN A 1 96 ? -15.143 -13.966 -4.786 1.00 80.69 96 GLN A O 1
ATOM 794 N N . ASN A 1 97 ? -16.030 -11.9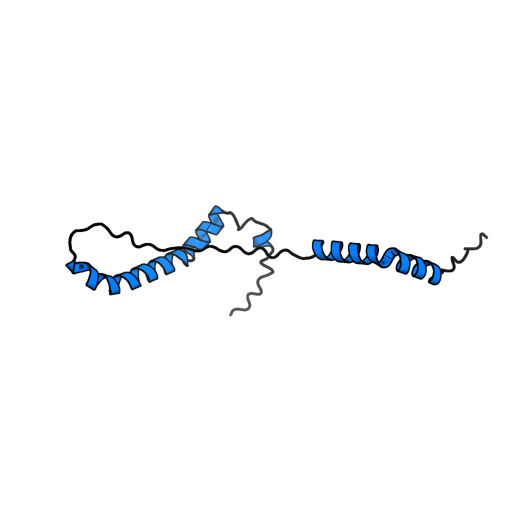41 -5.161 1.00 79.31 97 ASN A N 1
ATOM 795 C CA . ASN A 1 97 ? -16.312 -12.150 -6.582 1.00 79.31 97 ASN A CA 1
ATOM 796 C C . ASN A 1 97 ? -15.482 -11.216 -7.475 1.00 79.31 97 ASN A C 1
ATOM 798 O O . ASN A 1 97 ? -15.646 -11.227 -8.694 1.00 79.31 97 ASN A O 1
ATOM 802 N N . SER A 1 98 ? -14.609 -10.391 -6.885 1.00 80.62 98 SER A N 1
ATOM 803 C CA . SER A 1 98 ? -13.741 -9.508 -7.654 1.00 80.62 98 SER A CA 1
ATOM 804 C C . SER A 1 98 ? -12.539 -10.301 -8.180 1.00 80.62 98 SER A C 1
ATOM 806 O O . SER A 1 98 ? -11.796 -10.878 -7.377 1.00 80.62 98 SER A O 1
ATOM 808 N N . PRO A 1 99 ? -12.302 -10.323 -9.506 1.00 75.12 99 PRO A N 1
ATOM 809 C CA . PRO A 1 99 ? -11.184 -11.058 -10.087 1.00 75.12 99 PRO A CA 1
ATOM 810 C C . PRO A 1 99 ? -9.831 -10.568 -9.558 1.00 75.12 99 PRO A C 1
ATOM 812 O O . PRO A 1 99 ? -8.927 -11.378 -9.402 1.00 75.12 99 PRO A O 1
ATOM 815 N N . GLU A 1 100 ? -9.698 -9.289 -9.194 1.00 75.38 100 GLU A N 1
ATOM 816 C CA . GLU A 1 100 ? -8.459 -8.723 -8.637 1.00 75.38 100 GLU A CA 1
ATOM 817 C C . GLU A 1 100 ? -8.092 -9.318 -7.267 1.00 75.38 100 GLU A C 1
ATOM 819 O O . GLU A 1 100 ? -6.918 -9.539 -6.977 1.00 75.38 100 GLU A O 1
ATOM 824 N N . PHE A 1 101 ? -9.090 -9.629 -6.433 1.00 75.25 101 PHE A N 1
ATOM 825 C CA . PHE A 1 101 ? -8.880 -10.179 -5.089 1.00 75.25 101 PHE A CA 1
ATOM 826 C C . PHE A 1 101 ? -8.836 -11.711 -5.080 1.00 75.25 101 PHE A C 1
ATOM 828 O O . PHE A 1 101 ? -8.138 -12.301 -4.255 1.00 75.25 101 PHE A O 1
ATOM 835 N N . CYS A 1 102 ? -9.542 -12.366 -6.004 1.00 68.31 102 CYS A N 1
ATOM 836 C CA . CYS A 1 102 ? -9.534 -13.823 -6.133 1.00 68.31 102 CYS A CA 1
ATOM 837 C C . CYS A 1 102 ? -8.331 -14.349 -6.924 1.00 68.31 102 CYS A C 1
ATOM 839 O O . CYS A 1 102 ? -7.819 -15.411 -6.584 1.00 68.31 102 CYS A O 1
ATOM 841 N N . ALA A 1 103 ? -7.840 -13.618 -7.931 1.00 65.06 103 ALA A N 1
ATOM 842 C CA . ALA A 1 103 ? -6.681 -14.043 -8.722 1.00 65.06 103 ALA A CA 1
ATOM 843 C C . ALA A 1 103 ? -5.358 -13.978 -7.938 1.00 65.06 103 ALA A C 1
ATOM 845 O O . ALA A 1 103 ? -4.431 -14.721 -8.247 1.00 65.06 103 ALA A O 1
ATOM 846 N N . ALA A 1 104 ? -5.269 -13.123 -6.911 1.00 60.69 104 ALA A N 1
ATOM 847 C CA . ALA A 1 104 ? -4.093 -13.012 -6.043 1.00 60.69 104 ALA A CA 1
ATOM 848 C C . ALA A 1 104 ? -3.944 -14.188 -5.055 1.00 60.69 104 ALA A C 1
ATOM 850 O O . ALA A 1 104 ? -2.869 -14.392 -4.490 1.00 60.69 104 ALA A O 1
ATOM 851 N N . LEU A 1 105 ? -5.000 -14.983 -4.858 1.00 60.81 105 LEU A N 1
ATOM 852 C CA . LEU A 1 105 ? -4.932 -16.256 -4.146 1.00 60.81 105 LEU A CA 1
ATOM 853 C C . LEU A 1 105 ? -4.430 -17.320 -5.132 1.00 60.81 105 LEU A C 1
ATOM 855 O O . LEU A 1 105 ? -5.205 -18.123 -5.649 1.00 60.81 105 LEU A O 1
ATOM 859 N N . GLY A 1 106 ? -3.124 -17.308 -5.415 1.00 59.69 106 GLY A N 1
ATOM 860 C CA . GLY A 1 106 ? -2.457 -18.447 -6.050 1.00 59.69 106 GLY A CA 1
ATOM 861 C C . GLY A 1 106 ? -2.759 -19.749 -5.289 1.00 59.69 106 GLY A C 1
ATOM 862 O O . GLY A 1 106 ? -3.207 -19.683 -4.138 1.00 59.69 106 GLY A O 1
ATOM 863 N N . PRO A 1 107 ? -2.558 -20.930 -5.907 1.00 54.44 107 PRO A N 1
ATOM 864 C CA . PRO A 1 107 ? -2.856 -22.210 -5.272 1.00 54.44 107 PRO A CA 1
ATOM 865 C C . PRO A 1 107 ? -2.235 -22.225 -3.878 1.00 54.44 107 PRO A C 1
ATOM 867 O O . PRO A 1 107 ? -1.029 -22.053 -3.716 1.00 54.44 107 PRO A O 1
ATOM 870 N N . ARG A 1 108 ? -3.101 -22.317 -2.868 1.00 58.81 108 ARG A N 1
ATOM 871 C CA . ARG A 1 108 ? -2.709 -22.344 -1.467 1.00 58.81 108 ARG A CA 1
ATOM 872 C C . ARG A 1 108 ? -1.878 -23.614 -1.291 1.00 58.81 108 ARG A C 1
ATOM 874 O O . ARG A 1 108 ? -2.460 -24.685 -1.238 1.00 58.81 108 ARG A O 1
ATOM 881 N N . GLU A 1 109 ? -0.550 -23.500 -1.252 1.00 58.25 109 GLU A N 1
ATOM 882 C CA . GLU A 1 109 ? 0.293 -24.544 -0.664 1.00 58.25 109 GLU A CA 1
ATOM 883 C C . GLU A 1 109 ? -0.007 -24.548 0.834 1.00 58.25 109 GLU A C 1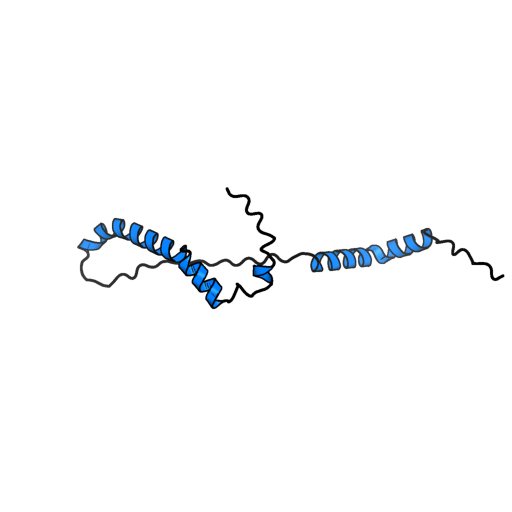
ATOM 885 O O . GLU A 1 109 ? 0.571 -23.818 1.639 1.00 58.25 109 GLU A O 1
ATOM 890 N N . ASP A 1 110 ? -1.008 -25.329 1.201 1.00 54.09 110 ASP A N 1
ATOM 891 C CA . ASP A 1 110 ? -1.384 -25.664 2.557 1.00 54.09 110 ASP A CA 1
ATOM 892 C C . ASP A 1 110 ? -0.415 -26.700 3.141 1.00 54.09 110 ASP A C 1
ATOM 894 O O . ASP A 1 110 ? -0.795 -27.789 3.550 1.00 54.09 110 ASP A O 1
ATOM 898 N N . ASN A 1 111 ? 0.858 -26.316 3.260 1.00 49.88 111 ASN A N 1
ATOM 899 C CA . ASN A 1 111 ? 1.827 -27.007 4.109 1.00 49.88 111 ASN A CA 1
ATOM 900 C C . ASN A 1 111 ? 1.763 -26.436 5.533 1.00 49.88 111 ASN A C 1
ATOM 902 O O . ASN A 1 111 ? 2.679 -25.756 5.987 1.00 49.88 111 ASN A O 1
ATOM 906 N N . PHE A 1 112 ? 0.659 -26.691 6.232 1.00 52.66 112 PHE A N 1
ATOM 907 C CA . PHE A 1 112 ? 0.585 -26.541 7.687 1.00 52.66 112 PHE A CA 1
ATOM 908 C C . PHE A 1 112 ? -0.111 -27.778 8.263 1.00 52.66 112 PHE A C 1
ATOM 910 O O . PHE A 1 112 ? -1.340 -27.843 8.313 1.00 52.66 112 PHE A O 1
ATOM 917 N N . VAL A 1 113 ? 0.722 -28.760 8.626 1.00 46.03 113 VAL A N 1
ATOM 918 C CA . VAL A 1 113 ? 0.428 -29.858 9.565 1.00 46.03 113 VAL A CA 1
ATOM 919 C C . VAL A 1 113 ? 0.579 -29.332 10.986 1.00 46.03 113 VAL A C 1
ATOM 921 O O . VAL A 1 113 ? 1.542 -28.562 11.211 1.00 46.03 113 VAL A O 1
#